Protein AF-A0A5C8MNK8-F1 (afdb_monomer)

Structure (mmCIF, N/CA/C/O backbone):
data_AF-A0A5C8MNK8-F1
#
_entry.id   AF-A0A5C8MNK8-F1
#
loop_
_atom_site.group_PDB
_atom_site.id
_atom_site.type_symbol
_atom_site.label_atom_id
_atom_site.label_alt_id
_atom_site.label_comp_id
_atom_site.label_asym_id
_atom_site.label_entity_id
_atom_site.label_seq_id
_atom_site.pdbx_PDB_ins_code
_atom_site.Cartn_x
_atom_site.Cartn_y
_atom_site.Cartn_z
_atom_site.occupancy
_atom_site.B_iso_or_equiv
_atom_site.auth_seq_id
_atom_site.auth_comp_id
_atom_site.auth_asym_id
_atom_site.auth_atom_id
_atom_site.pdbx_PDB_model_num
ATOM 1 N N . MET A 1 1 ? 0.611 7.141 9.225 1.00 59.06 1 MET A N 1
ATOM 2 C CA . MET A 1 1 ? 0.459 7.558 10.634 1.00 59.06 1 MET A CA 1
ATOM 3 C C . MET A 1 1 ? 0.385 6.288 11.472 1.00 59.06 1 MET A C 1
ATOM 5 O O . MET A 1 1 ? -0.321 5.379 11.052 1.00 59.06 1 MET A O 1
ATOM 9 N N . LYS A 1 2 ? 1.162 6.169 12.551 1.00 79.94 2 LYS A N 1
ATOM 10 C CA . LYS A 1 2 ? 1.037 5.077 13.532 1.00 79.94 2 LYS A CA 1
ATOM 11 C C . LYS A 1 2 ? 0.550 5.695 14.839 1.00 79.94 2 LYS A C 1
ATOM 13 O O . LYS A 1 2 ? 0.976 6.809 15.135 1.00 79.94 2 LYS A O 1
ATOM 18 N N . LEU A 1 3 ? -0.326 4.997 15.557 1.00 84.56 3 LEU A N 1
ATOM 19 C CA . LEU A 1 3 ? -0.687 5.380 16.920 1.00 84.56 3 LEU A CA 1
ATOM 20 C C . LEU A 1 3 ? 0.553 5.260 17.811 1.00 84.56 3 LEU A C 1
ATOM 22 O O . LEU A 1 3 ? 1.400 4.391 17.589 1.00 84.56 3 LEU A O 1
ATOM 26 N N . SER A 1 4 ? 0.664 6.152 18.784 1.00 92.81 4 SER A N 1
ATOM 27 C CA . SER A 1 4 ? 1.564 5.973 19.921 1.00 92.81 4 SER A CA 1
ATOM 28 C C . SER A 1 4 ? 1.066 4.849 20.831 1.00 92.81 4 SER A C 1
ATOM 30 O O . SER A 1 4 ? -0.118 4.504 20.816 1.00 92.81 4 SER A O 1
ATOM 32 N N . ASP A 1 5 ? 1.953 4.317 21.670 1.00 91.94 5 ASP A N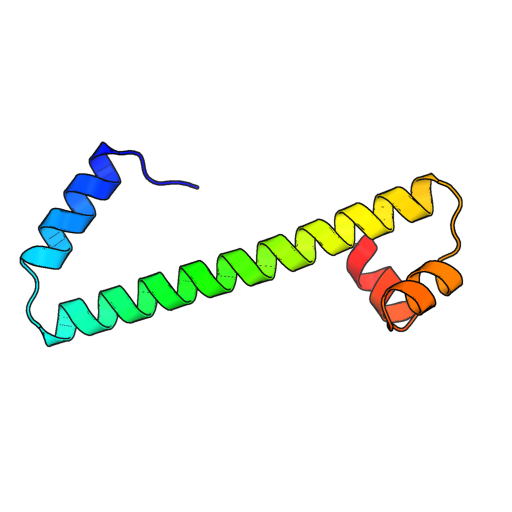 1
ATOM 33 C CA . ASP A 1 5 ? 1.607 3.258 22.627 1.00 91.94 5 ASP A CA 1
ATOM 34 C C . ASP A 1 5 ? 0.467 3.688 23.573 1.00 91.94 5 ASP A C 1
ATOM 36 O O . ASP A 1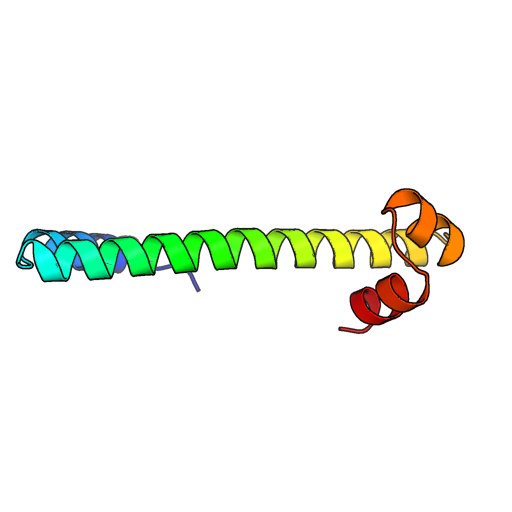 5 ? -0.414 2.893 23.902 1.00 91.94 5 ASP A O 1
ATOM 40 N N . GLU A 1 6 ? 0.427 4.968 23.963 1.00 93.75 6 GLU A N 1
ATOM 41 C CA . GLU A 1 6 ? -0.655 5.524 24.786 1.00 93.75 6 GLU A CA 1
ATOM 42 C C . GLU A 1 6 ? -2.000 5.556 24.053 1.00 93.75 6 GLU A C 1
ATOM 44 O O . GLU A 1 6 ? -3.040 5.244 24.635 1.00 93.75 6 GLU A O 1
ATOM 49 N N . GLU A 1 7 ? -2.002 5.945 22.778 1.00 92.81 7 GLU A N 1
ATOM 50 C CA . GLU A 1 7 ? -3.213 5.949 21.956 1.00 92.81 7 GLU A CA 1
ATOM 51 C C . GLU A 1 7 ? -3.705 4.528 21.686 1.00 92.81 7 GLU A C 1
ATOM 53 O O . GLU A 1 7 ? -4.910 4.284 21.747 1.00 92.81 7 GLU A O 1
ATOM 58 N N . GLU A 1 8 ? -2.796 3.578 21.456 1.00 89.56 8 GLU A N 1
ATOM 59 C CA . GLU A 1 8 ? -3.157 2.171 21.295 1.00 89.56 8 GLU A CA 1
ATOM 60 C C . GLU A 1 8 ? -3.762 1.604 22.586 1.00 89.56 8 GLU A C 1
ATOM 62 O O . GLU A 1 8 ? -4.786 0.917 22.545 1.00 89.56 8 GLU A O 1
ATOM 67 N N . GLN A 1 9 ? -3.184 1.930 23.745 1.00 90.81 9 GLN A N 1
ATOM 68 C CA . GLN A 1 9 ? -3.717 1.492 25.031 1.00 90.81 9 GLN A CA 1
ATOM 69 C C . GLN A 1 9 ? -5.102 2.092 25.314 1.00 90.81 9 GLN A C 1
ATOM 71 O O . GLN A 1 9 ? -5.984 1.377 25.799 1.00 90.81 9 GLN A O 1
ATOM 76 N N . ARG A 1 10 ? -5.321 3.375 24.989 1.00 93.75 10 ARG A N 1
ATOM 77 C CA . ARG A 1 10 ? -6.645 4.014 25.088 1.00 93.75 10 ARG A CA 1
ATOM 78 C C . ARG A 1 10 ? -7.664 3.326 24.183 1.00 93.75 10 ARG A C 1
ATOM 80 O O . ARG A 1 10 ? -8.700 2.891 24.680 1.00 93.75 10 ARG A O 1
ATOM 87 N N . LEU A 1 11 ? -7.324 3.118 22.911 1.00 90.44 11 LEU A N 1
ATOM 88 C CA . LEU A 1 11 ? -8.184 2.429 21.948 1.00 90.44 11 LEU A CA 1
ATOM 89 C C . LEU A 1 11 ? -8.555 1.016 22.423 1.00 90.44 11 LEU A C 1
ATOM 91 O O . LEU A 1 11 ? -9.717 0.624 22.362 1.00 90.44 11 LEU A O 1
ATOM 95 N N . ARG A 1 12 ? -7.588 0.251 22.946 1.00 88.25 12 ARG A N 1
ATOM 96 C CA . ARG A 1 12 ? -7.840 -1.089 23.505 1.00 88.25 12 ARG A CA 1
ATOM 97 C C . ARG A 1 12 ? -8.831 -1.047 24.666 1.00 88.25 12 ARG A C 1
ATOM 99 O O . ARG A 1 12 ? -9.686 -1.925 24.759 1.00 88.25 12 ARG A O 1
ATOM 106 N N . ASN A 1 13 ? -8.718 -0.055 25.548 1.00 92.06 13 ASN A N 1
ATOM 107 C CA . ASN A 1 13 ? -9.626 0.098 26.681 1.00 92.06 13 ASN A CA 1
ATOM 108 C C . ASN A 1 13 ? -11.042 0.473 26.220 1.00 92.06 13 ASN A C 1
ATOM 110 O O . ASN A 1 13 ? -11.997 -0.145 26.684 1.00 92.06 13 ASN A O 1
ATOM 114 N N . GLU A 1 14 ? -11.170 1.411 25.278 1.00 91.19 14 GLU A N 1
ATOM 115 C CA . GLU A 1 14 ? -12.455 1.818 24.691 1.00 91.19 14 GLU A CA 1
ATOM 116 C C . GLU A 1 14 ? -13.154 0.632 24.012 1.00 91.19 14 GLU A C 1
ATOM 118 O O . GLU A 1 14 ? -14.285 0.296 24.358 1.00 91.19 14 GLU A O 1
ATOM 123 N N . VAL A 1 15 ? -12.443 -0.103 23.151 1.00 88.62 15 VAL A N 1
ATOM 124 C CA . VAL A 1 15 ? -12.971 -1.293 22.454 1.00 88.62 15 VAL A CA 1
ATOM 125 C C . VAL A 1 15 ? -13.374 -2.413 23.420 1.00 88.62 15 VAL A C 1
ATOM 127 O O . VAL A 1 15 ? -14.264 -3.212 23.128 1.00 88.62 15 VAL A O 1
ATOM 130 N N . ASN A 1 16 ? -12.734 -2.507 24.586 1.00 88.69 16 ASN A N 1
ATOM 131 C CA . ASN A 1 16 ? -13.097 -3.497 25.599 1.00 88.69 16 ASN A CA 1
ATOM 132 C C . ASN A 1 16 ? -14.346 -3.128 26.406 1.00 88.69 16 ASN A C 1
ATOM 134 O O . ASN A 1 16 ? -14.952 -4.031 26.979 1.00 88.69 16 ASN A O 1
ATOM 138 N N . GLN A 1 17 ? -14.724 -1.850 26.443 1.00 92.12 17 GLN A N 1
ATOM 139 C CA . GLN A 1 17 ? -15.925 -1.364 27.131 1.00 92.12 17 GLN A CA 1
ATOM 140 C C . GLN A 1 17 ? -17.152 -1.275 26.208 1.00 92.12 17 GLN A C 1
ATOM 142 O O . GLN A 1 17 ? -18.265 -1.121 26.704 1.00 92.12 17 GLN A O 1
ATOM 147 N N . MET A 1 18 ? -16.959 -1.390 24.891 1.00 92.12 18 MET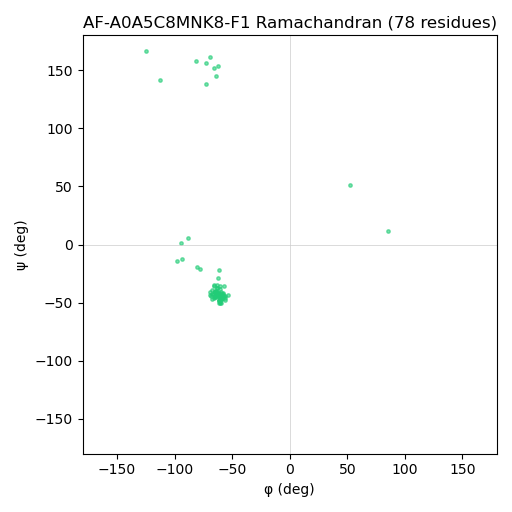 A N 1
ATOM 148 C CA . MET A 1 18 ? -18.031 -1.375 23.891 1.00 92.12 18 MET A CA 1
ATOM 149 C C . MET A 1 18 ? -18.971 -2.582 23.996 1.00 92.12 18 MET A C 1
ATOM 151 O O . MET A 1 18 ? -18.566 -3.689 24.370 1.00 92.12 18 MET A O 1
ATOM 155 N N . GLU A 1 19 ? -20.224 -2.384 23.578 1.00 90.19 19 GLU A N 1
ATOM 156 C CA . GLU A 1 19 ? -21.175 -3.481 23.393 1.00 90.19 19 GLU A CA 1
ATOM 157 C C . GLU A 1 19 ? -20.691 -4.454 22.306 1.00 90.19 19 GLU A C 1
ATOM 159 O O . GLU A 1 19 ? -19.986 -4.074 21.372 1.00 90.19 19 GLU A O 1
ATOM 164 N N . THR A 1 20 ? -21.109 -5.722 22.382 1.00 88.12 20 THR A N 1
ATOM 165 C CA . THR A 1 20 ? -20.614 -6.788 21.492 1.00 88.12 20 THR A CA 1
ATOM 166 C C . THR A 1 20 ? -20.750 -6.446 20.005 1.00 88.12 20 THR A C 1
ATOM 168 O O . THR A 1 20 ? -19.801 -6.642 19.253 1.00 88.12 20 THR A O 1
ATOM 171 N N . LYS A 1 21 ? -21.888 -5.877 19.587 1.00 86.44 21 LYS A N 1
ATOM 172 C CA . LYS A 1 21 ? -22.135 -5.524 18.178 1.00 86.44 21 LYS A CA 1
ATOM 173 C C . LYS A 1 21 ? -21.269 -4.362 17.692 1.00 86.44 21 LYS A C 1
ATOM 175 O O . LYS A 1 21 ? -20.777 -4.389 16.571 1.00 86.44 21 LYS A O 1
ATOM 180 N N . GLU A 1 22 ? -21.088 -3.343 18.525 1.00 89.31 22 GLU A N 1
ATOM 181 C CA . GLU A 1 22 ? -20.240 -2.193 18.202 1.00 89.31 22 GLU A CA 1
ATOM 182 C C . GLU A 1 22 ? -18.767 -2.616 18.137 1.00 89.31 22 GLU A C 1
ATOM 184 O O . GLU A 1 22 ? -18.053 -2.285 17.190 1.00 89.31 22 GLU A O 1
ATOM 189 N N . LYS A 1 23 ? -18.337 -3.453 19.087 1.00 90.75 23 LYS A N 1
ATOM 190 C CA . LYS A 1 23 ? -17.000 -4.047 19.110 1.00 90.75 23 LYS A CA 1
ATOM 191 C C . LYS A 1 23 ? -16.698 -4.854 17.845 1.00 90.75 23 LYS A C 1
ATOM 193 O O . LYS A 1 23 ? -15.607 -4.721 17.295 1.00 90.75 23 LYS A O 1
ATOM 198 N N . GLU A 1 24 ? -17.640 -5.671 17.374 1.00 90.25 24 GLU A N 1
ATOM 199 C CA . GLU A 1 24 ? -17.501 -6.423 16.117 1.00 90.25 24 GLU A CA 1
ATOM 200 C C . GLU A 1 24 ? -17.292 -5.486 14.918 1.00 90.25 24 GLU A C 1
ATOM 202 O O . GLU A 1 24 ? -16.340 -5.671 14.159 1.00 90.25 24 GLU A O 1
ATOM 207 N N . GLN A 1 25 ? -18.096 -4.425 14.798 1.00 91.75 25 GLN A N 1
ATOM 208 C CA . GLN A 1 25 ? -17.967 -3.438 13.717 1.00 91.75 25 GLN A CA 1
ATOM 209 C C . GLN A 1 25 ? -16.615 -2.710 13.740 1.00 91.75 25 GLN A C 1
ATOM 211 O O . GLN A 1 25 ? -15.989 -2.521 12.693 1.00 91.75 25 GLN A O 1
ATOM 216 N N . VAL A 1 26 ? -16.129 -2.325 14.924 1.00 92.25 26 VAL A N 1
ATOM 217 C CA . VAL A 1 26 ? -14.814 -1.681 15.067 1.00 92.25 26 VAL A CA 1
ATOM 218 C C . VAL A 1 26 ? -13.686 -2.638 14.672 1.00 92.25 26 VAL A C 1
ATOM 220 O O . VAL A 1 26 ? -12.749 -2.233 13.982 1.00 92.25 26 VAL A O 1
ATOM 223 N N . LEU A 1 27 ? -13.772 -3.915 15.051 1.00 89.31 27 LEU A N 1
ATOM 224 C CA . LEU A 1 27 ? -12.775 -4.919 14.671 1.00 89.31 27 LEU A CA 1
ATOM 225 C C . LEU A 1 27 ? -12.754 -5.166 13.158 1.00 89.31 27 LEU A C 1
ATOM 227 O O . LEU A 1 27 ? -11.673 -5.192 12.566 1.00 89.31 27 LEU A O 1
ATOM 231 N N . GLU A 1 28 ? -13.917 -5.294 12.518 1.00 93.38 28 GLU A N 1
ATOM 232 C CA . GLU A 1 28 ? -14.014 -5.423 11.059 1.00 93.38 28 GLU A CA 1
ATOM 233 C C . GLU A 1 28 ? -13.383 -4.226 10.341 1.00 93.38 28 GLU A C 1
ATOM 235 O O . GLU A 1 28 ? -12.628 -4.394 9.376 1.00 93.38 28 GLU A O 1
ATOM 240 N N . LEU A 1 29 ? -13.631 -3.015 10.847 1.00 92.81 29 LEU A N 1
ATOM 241 C CA . LEU A 1 29 ? -13.043 -1.794 10.310 1.00 92.81 29 LEU A CA 1
ATOM 242 C C . LEU A 1 29 ? -11.512 -1.813 10.419 1.00 92.81 29 LEU A C 1
ATOM 244 O O . LEU A 1 29 ? -10.822 -1.559 9.428 1.00 92.81 29 LEU A O 1
ATOM 248 N N . LEU A 1 30 ? -10.966 -2.152 11.591 1.00 90.75 30 LEU A N 1
ATOM 249 C CA . LEU A 1 30 ? -9.518 -2.236 11.810 1.00 90.75 30 LEU A CA 1
ATOM 250 C C . LEU A 1 30 ? -8.860 -3.277 10.893 1.00 90.75 30 LEU A C 1
ATOM 252 O O . LEU A 1 30 ? -7.830 -2.987 10.279 1.00 90.75 30 LEU A O 1
ATOM 256 N N . ILE A 1 31 ? -9.478 -4.452 10.736 1.00 91.12 31 ILE A N 1
ATOM 257 C CA . ILE A 1 31 ? -9.010 -5.500 9.816 1.00 91.12 31 ILE A CA 1
ATOM 258 C C . ILE A 1 31 ? -9.019 -4.984 8.371 1.00 91.12 31 ILE A C 1
ATOM 260 O O . ILE A 1 31 ? -8.049 -5.181 7.634 1.00 91.12 31 ILE A O 1
ATOM 264 N N . SER A 1 32 ? -10.080 -4.284 7.962 1.00 94.50 32 SER A N 1
ATOM 265 C CA . SER A 1 32 ? -10.190 -3.695 6.624 1.00 94.50 32 SER A CA 1
ATOM 266 C C . SER A 1 32 ? -9.063 -2.693 6.345 1.00 94.50 32 SER A C 1
ATOM 268 O O . SER A 1 32 ? -8.392 -2.780 5.308 1.00 94.50 32 SER A O 1
ATOM 270 N N . TYR A 1 33 ? -8.778 -1.789 7.287 1.00 92.00 33 TYR A N 1
ATOM 271 C CA . TYR A 1 33 ? -7.674 -0.83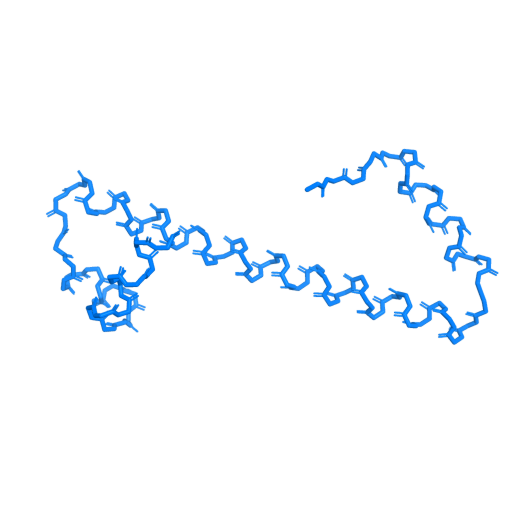4 7.155 1.00 92.00 33 TYR A CA 1
ATOM 272 C C . TYR A 1 33 ? -6.305 -1.512 7.139 1.00 92.00 33 TYR A C 1
ATOM 274 O O . TYR A 1 33 ? -5.455 -1.134 6.329 1.00 92.00 33 TYR A O 1
ATOM 282 N N . GLU A 1 34 ? -6.084 -2.530 7.972 1.00 91.50 34 GLU A N 1
ATOM 283 C CA . GLU A 1 34 ? -4.830 -3.284 7.969 1.00 91.50 34 GLU A CA 1
ATOM 284 C C . GLU A 1 34 ? -4.598 -3.954 6.603 1.00 91.50 34 GLU A C 1
ATOM 286 O O . GLU A 1 34 ? -3.524 -3.833 6.004 1.00 91.50 34 GLU A O 1
ATOM 291 N N . GLN A 1 35 ? -5.628 -4.604 6.054 1.00 93.25 35 GLN A N 1
ATOM 292 C CA . GLN A 1 35 ? -5.562 -5.217 4.729 1.00 93.25 35 GLN A CA 1
ATOM 293 C C . GLN A 1 35 ? -5.352 -4.188 3.616 1.00 93.25 35 GLN A C 1
ATOM 295 O O . GLN A 1 35 ? -4.605 -4.458 2.669 1.00 93.25 35 GLN A O 1
ATOM 300 N N . LYS A 1 36 ? -6.004 -3.022 3.700 1.00 94.69 36 LYS A N 1
ATOM 301 C CA . LYS A 1 36 ? -5.804 -1.924 2.748 1.00 94.69 36 LYS A CA 1
ATOM 302 C C . LYS A 1 36 ? -4.356 -1.435 2.793 1.00 94.69 36 LYS A C 1
ATOM 304 O O . LYS A 1 36 ? -3.715 -1.373 1.746 1.00 94.69 36 LYS A O 1
ATOM 309 N N . GLY A 1 37 ? -3.817 -1.207 3.989 1.00 93.69 37 GLY A N 1
ATOM 310 C CA . GLY A 1 37 ? -2.431 -0.787 4.186 1.00 93.69 37 GLY A CA 1
ATOM 311 C C . GLY A 1 37 ? -1.419 -1.802 3.645 1.00 93.69 37 GLY A C 1
ATOM 312 O O . GLY A 1 37 ? -0.475 -1.417 2.956 1.00 93.69 37 GLY A O 1
ATOM 313 N N . LYS A 1 38 ? -1.640 -3.108 3.865 1.00 94.12 38 LYS A N 1
ATOM 314 C CA . LYS A 1 38 ? -0.802 -4.177 3.285 1.00 94.12 38 LYS A CA 1
ATOM 315 C C . LYS A 1 38 ? -0.804 -4.131 1.752 1.00 94.12 38 LYS A C 1
ATOM 317 O O . LYS A 1 38 ? 0.259 -4.208 1.136 1.00 94.12 38 LYS A O 1
ATOM 322 N N . ARG A 1 39 ? -1.979 -3.961 1.134 1.00 95.00 39 ARG A N 1
ATOM 323 C CA . ARG A 1 39 ? -2.126 -3.860 -0.329 1.00 95.00 39 ARG A CA 1
ATOM 324 C C . ARG A 1 39 ? -1.453 -2.609 -0.896 1.00 95.00 39 ARG A C 1
ATOM 326 O O . ARG A 1 39 ? -0.753 -2.698 -1.900 1.00 95.00 39 ARG A O 1
ATOM 333 N N . GLU A 1 40 ? -1.645 -1.454 -0.265 1.00 94.00 40 GLU A N 1
ATOM 334 C CA . GLU A 1 40 ? -1.021 -0.195 -0.689 1.00 94.00 40 GLU A CA 1
ATOM 335 C C . GLU A 1 40 ? 0.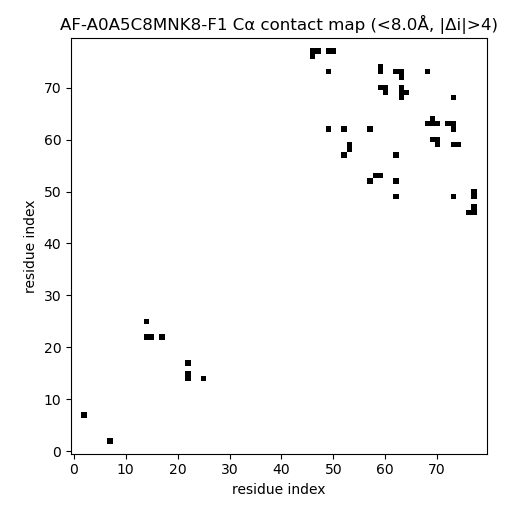505 -0.242 -0.542 1.00 94.00 40 GLU A C 1
ATOM 337 O O . GLU A 1 40 ? 1.220 0.166 -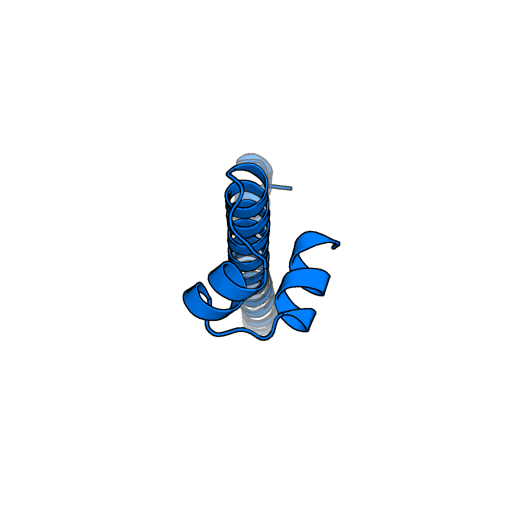1.458 1.00 94.00 40 GLU A O 1
ATOM 342 N N . GLY A 1 41 ? 1.009 -0.818 0.553 1.00 94.56 41 GLY A N 1
ATOM 343 C CA . GLY A 1 41 ? 2.442 -1.015 0.772 1.00 94.56 41 GLY A CA 1
ATOM 344 C C . GLY A 1 41 ? 3.084 -1.943 -0.262 1.00 94.56 41 GLY A C 1
ATOM 345 O O . GLY A 1 41 ? 4.167 -1.643 -0.766 1.00 94.56 41 GLY A O 1
ATOM 346 N N . ALA A 1 42 ? 2.407 -3.034 -0.634 1.00 94.44 42 ALA A N 1
ATOM 347 C CA . ALA A 1 42 ? 2.874 -3.927 -1.695 1.00 94.44 42 ALA A CA 1
ATOM 348 C C . ALA A 1 42 ? 2.966 -3.201 -3.048 1.00 94.44 42 ALA A C 1
ATOM 350 O O . ALA A 1 42 ? 4.020 -3.224 -3.682 1.00 94.44 42 ALA A O 1
ATOM 351 N N . LYS A 1 43 ? 1.913 -2.464 -3.431 1.00 93.31 43 LYS A N 1
ATOM 352 C CA . LYS A 1 43 ? 1.902 -1.652 -4.660 1.00 93.31 43 LYS A CA 1
ATOM 353 C C . LYS A 1 43 ? 3.015 -0.605 -4.670 1.00 93.31 43 LYS A C 1
ATOM 355 O O . LYS A 1 43 ? 3.681 -0.426 -5.684 1.00 93.31 43 LYS A O 1
ATOM 360 N N . GLN A 1 44 ? 3.249 0.073 -3.545 1.00 94.94 44 GLN A N 1
ATOM 361 C CA . GLN A 1 44 ? 4.336 1.046 -3.434 1.00 94.94 44 GLN A CA 1
ATOM 362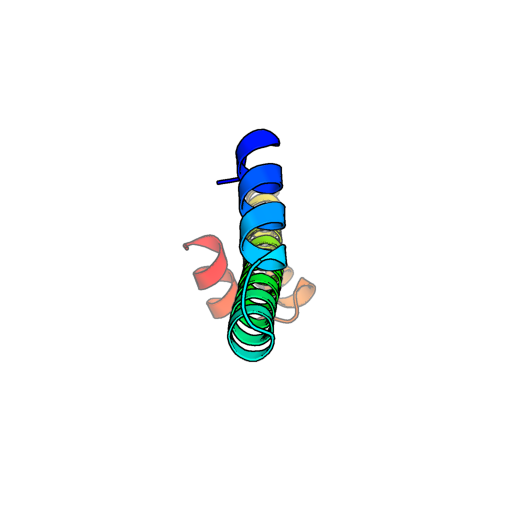 C C . GLN A 1 44 ? 5.707 0.388 -3.635 1.00 94.94 44 GLN A C 1
ATOM 364 O O . GLN A 1 44 ? 6.536 0.912 -4.379 1.00 94.94 44 GLN A O 1
ATOM 369 N N . LYS A 1 45 ? 5.932 -0.780 -3.023 1.00 95.19 45 LYS A N 1
ATOM 370 C CA . LYS A 1 45 ? 7.182 -1.533 -3.173 1.00 95.19 45 LYS A CA 1
ATOM 371 C C . LYS A 1 45 ? 7.419 -1.964 -4.624 1.00 95.19 45 LYS A C 1
ATOM 373 O O . LYS A 1 45 ? 8.546 -1.855 -5.104 1.00 95.19 45 LYS A O 1
ATOM 378 N N . GLU A 1 46 ? 6.378 -2.415 -5.324 1.00 94.62 46 GLU A N 1
ATOM 379 C CA . GLU A 1 46 ? 6.450 -2.740 -6.755 1.00 94.62 46 GLU A CA 1
ATOM 380 C C . GLU A 1 46 ? 6.840 -1.517 -7.591 1.00 94.62 46 GLU A C 1
ATOM 382 O O . GLU A 1 46 ? 7.802 -1.587 -8.356 1.00 94.62 46 GLU A O 1
ATOM 387 N N . ARG A 1 47 ? 6.173 -0.371 -7.390 1.00 95.56 47 ARG A N 1
ATOM 388 C CA . ARG A 1 47 ? 6.502 0.882 -8.094 1.00 95.56 47 ARG A CA 1
ATOM 389 C C . ARG A 1 47 ? 7.954 1.299 -7.893 1.00 95.56 47 ARG A C 1
ATOM 391 O O . ARG A 1 47 ? 8.652 1.630 -8.851 1.00 95.56 47 ARG A O 1
ATOM 398 N N . GLU A 1 48 ? 8.429 1.276 -6.651 1.00 97.06 48 GLU A N 1
ATOM 399 C CA . GLU A 1 48 ? 9.816 1.622 -6.332 1.00 97.06 48 GLU A CA 1
ATOM 400 C C . GLU A 1 48 ? 10.815 0.657 -6.970 1.00 97.06 48 GLU A C 1
ATOM 402 O O . GLU A 1 48 ? 11.884 1.081 -7.418 1.00 97.06 48 GLU A O 1
ATOM 407 N N . MET A 1 49 ? 10.480 -0.632 -7.032 1.00 97.31 49 MET A N 1
ATOM 408 C CA . MET A 1 49 ? 11.311 -1.630 -7.695 1.00 97.31 49 MET A CA 1
ATOM 409 C C . MET A 1 49 ? 11.381 -1.383 -9.206 1.00 97.31 49 MET A C 1
ATOM 411 O O . MET A 1 49 ? 12.487 -1.338 -9.744 1.00 97.31 49 MET A O 1
ATOM 415 N N . MET A 1 50 ? 10.246 -1.121 -9.863 1.00 97.56 50 MET A N 1
ATOM 416 C CA . MET A 1 50 ? 10.199 -0.768 -11.288 1.00 97.56 50 MET A CA 1
ATOM 417 C C . MET A 1 50 ? 11.026 0.493 -11.576 1.00 97.56 50 MET A C 1
ATOM 419 O O . MET A 1 50 ? 11.885 0.478 -12.456 1.00 97.56 50 MET A O 1
ATOM 423 N N . ARG A 1 51 ? 10.871 1.559 -10.775 1.00 97.25 51 ARG A N 1
ATOM 424 C CA . ARG A 1 51 ? 11.679 2.789 -10.900 1.00 97.25 51 ARG A CA 1
ATOM 425 C C . ARG A 1 51 ? 13.180 2.513 -10.766 1.00 97.25 51 ARG A C 1
ATOM 427 O O . ARG A 1 51 ? 13.974 3.044 -11.540 1.00 97.25 51 ARG A O 1
ATOM 434 N N . LYS A 1 52 ? 13.585 1.652 -9.824 1.00 98.12 52 LYS A N 1
ATOM 435 C CA . LYS A 1 52 ? 14.991 1.240 -9.657 1.00 98.12 52 LYS A CA 1
ATOM 436 C C . LYS A 1 52 ? 15.513 0.426 -10.843 1.00 98.12 52 LYS A C 1
ATOM 438 O O . LYS A 1 52 ? 16.688 0.555 -11.172 1.00 98.12 52 LYS A O 1
ATOM 443 N N . MET A 1 53 ? 14.684 -0.408 -11.469 1.00 98.00 53 MET A N 1
ATOM 444 C CA . MET A 1 53 ? 15.061 -1.176 -12.663 1.00 98.00 53 MET A CA 1
ATOM 445 C C . MET A 1 53 ? 15.2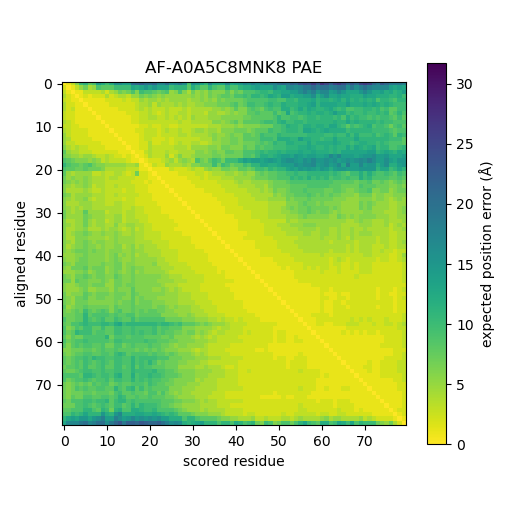53 -0.257 -13.874 1.00 98.00 53 MET A C 1
ATOM 447 O O . MET A 1 53 ? 16.282 -0.359 -14.541 1.00 98.00 53 MET A O 1
ATOM 451 N N . ILE A 1 54 ? 14.352 0.712 -14.074 1.00 97.50 54 ILE A N 1
ATOM 452 C CA . ILE A 1 54 ? 14.497 1.757 -15.103 1.00 97.50 54 ILE A CA 1
ATOM 453 C C . ILE A 1 54 ? 15.785 2.556 -14.876 1.00 97.50 54 ILE A C 1
ATOM 455 O O . ILE A 1 54 ? 16.573 2.737 -15.799 1.00 97.50 54 ILE A O 1
ATOM 459 N N . ALA A 1 55 ? 16.056 2.975 -13.635 1.00 97.81 55 ALA A N 1
ATOM 460 C CA . ALA A 1 55 ? 17.281 3.703 -13.296 1.00 97.81 55 ALA A CA 1
ATOM 461 C C . ALA A 1 55 ? 18.567 2.890 -13.552 1.00 97.81 55 ALA A C 1
ATOM 463 O O . ALA A 1 55 ? 19.637 3.467 -13.725 1.00 97.81 55 ALA A O 1
ATOM 464 N N . LYS A 1 56 ? 18.470 1.555 -13.594 1.00 98.06 56 LYS A N 1
ATOM 465 C CA . LYS A 1 56 ? 19.562 0.642 -13.964 1.00 98.06 56 LYS A CA 1
ATOM 466 C C . LYS A 1 56 ? 19.641 0.360 -15.471 1.00 98.06 56 LYS A C 1
ATOM 468 O O . LYS A 1 56 ? 20.456 -0.463 -15.877 1.00 98.06 56 LYS A O 1
ATOM 473 N N . GLY A 1 57 ? 18.827 1.028 -16.288 1.00 97.69 57 GLY A N 1
ATOM 474 C CA . GLY A 1 57 ? 18.827 0.903 -17.745 1.00 97.69 57 GLY A CA 1
ATOM 475 C C . GLY A 1 57 ? 17.977 -0.245 -18.292 1.00 97.69 57 GLY A C 1
ATOM 476 O O . GLY A 1 57 ? 18.091 -0.556 -19.473 1.00 97.69 57 GLY A O 1
ATOM 477 N N . MET A 1 58 ? 17.139 -0.881 -17.467 1.00 98.19 58 MET A N 1
ATOM 478 C CA . MET A 1 58 ? 16.214 -1.913 -17.940 1.00 98.19 58 MET A CA 1
ATOM 479 C C . MET A 1 58 ? 15.061 -1.286 -18.731 1.00 98.19 58 MET A C 1
ATOM 481 O O . MET A 1 58 ? 14.518 -0.255 -18.324 1.00 98.19 58 MET A O 1
ATOM 485 N N . SER A 1 59 ? 14.679 -1.913 -19.847 1.00 97.94 59 SER A N 1
ATOM 486 C CA . SER A 1 59 ? 13.584 -1.423 -20.683 1.00 97.94 59 SER A CA 1
ATOM 487 C C . SER A 1 59 ? 12.218 -1.658 -20.029 1.00 97.94 59 SER A C 1
ATOM 489 O O . SER A 1 59 ? 12.048 -2.552 -19.198 1.00 97.94 59 SER A O 1
ATOM 491 N N . ILE A 1 60 ? 11.220 -0.864 -20.420 1.00 97.56 60 ILE A N 1
ATOM 492 C CA . ILE A 1 60 ? 9.840 -1.040 -19.942 1.00 97.56 60 ILE A CA 1
ATOM 493 C C . ILE A 1 60 ? 9.271 -2.393 -20.386 1.00 97.56 60 ILE A C 1
ATOM 495 O O . ILE A 1 60 ? 8.573 -3.023 -19.598 1.00 97.56 60 ILE A O 1
ATOM 499 N N . ALA A 1 61 ? 9.635 -2.874 -21.577 1.00 98.12 61 ALA A N 1
ATOM 500 C CA . ALA A 1 61 ? 9.250 -4.194 -22.072 1.00 98.12 61 ALA A CA 1
ATOM 501 C C . ALA A 1 61 ? 9.796 -5.334 -21.191 1.00 98.12 61 ALA A C 1
ATOM 503 O O . ALA A 1 61 ? 9.051 -6.241 -20.820 1.00 98.12 61 ALA A O 1
ATOM 504 N N . ASP A 1 62 ? 11.069 -5.264 -20.781 1.00 98.19 62 ASP A N 1
ATOM 505 C CA . ASP A 1 62 ? 11.665 -6.272 -19.889 1.00 98.19 62 ASP A CA 1
ATOM 506 C C . ASP A 1 62 ? 11.003 -6.258 -18.504 1.00 98.19 62 ASP A C 1
ATOM 508 O O . ASP A 1 62 ? 10.731 -7.306 -17.920 1.00 98.19 62 ASP A O 1
ATOM 512 N N . ILE A 1 63 ? 10.705 -5.066 -17.975 1.00 98.06 63 ILE A N 1
ATOM 513 C CA . ILE A 1 63 ? 10.007 -4.917 -16.691 1.00 98.06 63 ILE A CA 1
ATOM 514 C C . ILE A 1 63 ? 8.584 -5.475 -16.790 1.00 98.06 63 ILE A C 1
ATOM 516 O O . ILE A 1 63 ? 8.157 -6.208 -15.901 1.00 98.06 63 ILE A O 1
ATOM 520 N N . ALA A 1 64 ? 7.864 -5.160 -17.866 1.00 98.06 64 ALA A N 1
ATOM 521 C CA . ALA A 1 64 ? 6.527 -5.678 -18.130 1.00 98.06 64 ALA A CA 1
ATOM 522 C C . ALA A 1 64 ? 6.530 -7.215 -18.148 1.00 98.06 64 ALA A C 1
ATOM 524 O O . ALA A 1 64 ? 5.718 -7.838 -17.469 1.00 98.06 64 ALA A O 1
ATOM 525 N N . HIS A 1 65 ? 7.524 -7.825 -18.799 1.00 97.88 65 HIS A N 1
ATOM 526 C CA . HIS A 1 65 ? 7.695 -9.276 -18.808 1.00 97.88 65 HIS A CA 1
ATOM 527 C C . HIS A 1 65 ? 7.989 -9.868 -17.416 1.00 97.88 65 HIS A C 1
ATOM 529 O O . HIS A 1 65 ? 7.385 -10.869 -17.042 1.00 97.88 65 HIS A O 1
ATOM 535 N N . ILE A 1 66 ? 8.876 -9.251 -16.624 1.00 97.31 66 ILE A N 1
ATOM 536 C CA . ILE A 1 66 ? 9.232 -9.739 -15.275 1.00 97.31 66 ILE A CA 1
ATOM 537 C C . ILE A 1 66 ? 8.033 -9.714 -14.321 1.00 97.31 66 ILE A C 1
ATOM 539 O O . ILE A 1 66 ? 7.906 -10.595 -13.470 1.00 97.31 66 ILE A O 1
ATOM 543 N N . PHE A 1 67 ? 7.187 -8.691 -14.430 1.00 95.50 67 PHE A N 1
ATOM 544 C CA . PHE A 1 67 ? 6.043 -8.495 -13.539 1.00 95.50 67 PHE A CA 1
ATOM 545 C C . PHE A 1 67 ? 4.731 -9.076 -14.081 1.00 95.50 67 PHE A C 1
ATOM 547 O O . PHE A 1 67 ? 3.719 -8.955 -13.397 1.00 95.50 67 PHE A O 1
ATOM 554 N N . ASP A 1 68 ? 4.751 -9.704 -15.262 1.00 97.19 68 ASP A N 1
ATOM 555 C CA . ASP A 1 68 ? 3.560 -10.194 -15.971 1.00 97.19 68 ASP A CA 1
ATOM 556 C C . ASP A 1 68 ? 2.495 -9.094 -16.140 1.00 97.19 68 ASP A C 1
ATOM 558 O O . ASP A 1 68 ? 1.334 -9.217 -15.751 1.00 97.19 68 ASP A O 1
ATOM 562 N N . LEU A 1 69 ? 2.943 -7.953 -16.667 1.00 96.25 69 LEU A N 1
ATOM 563 C CA . LEU A 1 69 ? 2.147 -6.754 -16.917 1.00 96.25 69 LEU A CA 1
ATOM 564 C C . LEU A 1 69 ? 2.266 -6.329 -18.379 1.00 96.25 69 LEU A C 1
ATOM 566 O O . LEU A 1 69 ? 3.173 -6.733 -19.103 1.00 96.25 69 LEU A O 1
ATOM 570 N N . THR A 1 70 ? 1.384 -5.432 -18.799 1.00 97.75 70 THR A N 1
ATOM 571 C CA . THR A 1 70 ? 1.547 -4.679 -20.047 1.00 97.75 70 THR A CA 1
ATOM 572 C C . THR A 1 70 ? 2.488 -3.481 -19.864 1.00 97.75 70 THR A C 1
ATOM 574 O O . THR A 1 70 ? 2.656 -2.950 -18.763 1.00 97.75 70 THR A O 1
ATOM 577 N N . GLU A 1 71 ? 3.085 -2.989 -20.951 1.00 97.62 71 GLU A N 1
ATOM 578 C CA . GLU A 1 71 ? 3.917 -1.777 -20.898 1.00 97.62 71 GLU A CA 1
ATOM 579 C C . GLU A 1 71 ? 3.120 -0.545 -20.428 1.00 97.62 71 GLU A C 1
ATOM 581 O O . GLU A 1 71 ? 3.634 0.272 -19.663 1.00 97.62 71 GLU A O 1
ATOM 586 N N . GLU A 1 72 ? 1.841 -0.434 -20.810 1.00 97.25 72 GLU A N 1
ATOM 587 C CA . GLU A 1 72 ? 0.943 0.637 -20.350 1.00 97.25 72 GLU A CA 1
ATOM 588 C C . GLU A 1 72 ? 0.755 0.600 -18.825 1.00 97.25 72 GLU A C 1
ATOM 590 O O . GLU A 1 72 ? 0.787 1.625 -18.140 1.00 97.25 72 GLU A O 1
ATOM 595 N N . GLU A 1 73 ? 0.585 -0.597 -18.276 1.00 96.44 73 GLU A N 1
ATOM 596 C CA . GLU A 1 73 ? 0.448 -0.838 -16.846 1.00 96.44 73 GLU A CA 1
ATOM 597 C C . GLU A 1 73 ? 1.713 -0.515 -16.053 1.00 96.44 73 GLU A C 1
ATOM 599 O O . GLU A 1 73 ? 1.613 -0.030 -14.919 1.00 96.44 73 GLU A O 1
ATOM 604 N N . VAL A 1 74 ? 2.888 -0.770 -16.629 1.00 96.56 74 VAL A N 1
ATOM 605 C CA . VAL A 1 74 ? 4.168 -0.341 -16.057 1.00 96.56 74 VAL A CA 1
ATOM 606 C C . VAL A 1 74 ? 4.265 1.182 -16.106 1.00 96.56 74 VAL A C 1
ATOM 608 O O . VAL A 1 74 ? 4.554 1.796 -15.081 1.00 96.56 74 VAL A O 1
ATOM 611 N N . HIS A 1 75 ? 3.937 1.805 -17.242 1.00 96.19 75 HIS A N 1
ATOM 612 C CA . HIS A 1 75 ? 3.936 3.261 -17.401 1.00 96.19 75 HIS A CA 1
ATOM 613 C C . HIS A 1 75 ? 3.044 3.975 -16.381 1.00 96.19 75 HIS A C 1
ATOM 615 O O . HIS A 1 75 ? 3.486 4.946 -15.768 1.00 96.19 75 HIS A O 1
ATOM 621 N N . LYS A 1 76 ? 1.815 3.495 -16.158 1.00 95.19 76 LYS A N 1
ATOM 622 C CA . LYS A 1 76 ? 0.921 4.055 -15.129 1.00 95.19 76 LYS A CA 1
ATOM 623 C C . LYS A 1 76 ? 1.545 3.934 -13.740 1.00 95.19 76 LYS A C 1
ATOM 625 O O . LYS A 1 76 ? 1.692 4.926 -13.038 1.00 95.19 76 LYS A O 1
ATOM 630 N N . ARG A 1 77 ? 2.018 2.736 -13.380 1.00 93.50 77 ARG A N 1
ATOM 631 C CA . ARG A 1 77 ? 2.615 2.471 -12.062 1.00 93.50 77 ARG A CA 1
ATOM 632 C C . ARG A 1 77 ? 3.851 3.326 -11.777 1.00 93.50 77 ARG A C 1
ATOM 634 O O . ARG A 1 77 ? 4.036 3.739 -10.640 1.00 93.50 77 ARG A O 1
ATOM 641 N N . VAL A 1 78 ? 4.720 3.579 -12.755 1.00 93.12 78 VAL A N 1
ATOM 642 C CA . VAL A 1 78 ? 5.946 4.362 -12.506 1.00 93.12 78 VAL A CA 1
ATOM 643 C C . VAL A 1 78 ? 5.710 5.871 -12.483 1.00 93.12 78 VAL A C 1
ATOM 645 O O . VAL A 1 78 ? 6.543 6.577 -11.908 1.00 93.12 78 VAL A O 1
ATOM 648 N N . ASN A 1 79 ? 4.600 6.350 -13.051 1.00 87.81 79 ASN A N 1
ATOM 649 C CA . ASN A 1 79 ? 4.250 7.772 -13.134 1.00 87.81 79 ASN A CA 1
ATOM 650 C C . ASN A 1 79 ? 3.265 8.247 -12.046 1.00 87.81 79 ASN A C 1
ATOM 652 O O . ASN A 1 79 ? 3.160 9.455 -11.854 1.00 87.81 79 ASN A O 1
ATOM 656 N N . ASP A 1 80 ? 2.598 7.327 -11.338 1.00 74.38 80 ASP A N 1
ATOM 657 C CA . ASP A 1 80 ? 1.793 7.592 -10.126 1.00 74.38 80 ASP A CA 1
ATOM 658 C C . ASP A 1 80 ? 2.646 8.027 -8.915 1.00 74.38 80 ASP A C 1
ATOM 660 O O . ASP A 1 80 ? 2.238 8.968 -8.201 1.00 74.38 80 ASP A O 1
#

Secondary structure (DSSP, 8-state):
----HHHHHHHHHHHHHS-HHHHHHHHHHHHHHHHHHHHHHHHHHHHHHHHHHHHTT--HHHHHHHHT--HHHHHHHHH-

Sequence (80 aa):
MKLSDEEEQRLRNEVNQMETKEKEQVLELLISYEQKGKREGAKQKEREMMRKMIAKGMSIADIAHIFDLTEEEVHKRVND

pLDDT: mean 93.08, std 5.69, range [59.06, 98.19]

Mean predicted aligned error: 5.27 Å

Solvent-accessible surface area (backbone atoms only — not comparable to full-atom values): 4562 Å² total; per-residue (Å²): 139,79,77,52,74,68,55,49,53,50,51,54,53,54,53,69,71,45,54,73,70,59,34,50,53,53,50,53,50,52,52,50,51,52,53,49,50,54,52,54,51,51,54,50,54,51,29,54,50,52,48,52,39,45,76,71,71,48,52,61,64,58,51,11,60,76,68,75,48,48,53,68,59,48,52,51,51,65,72,109

Nearest PDB structures (foldseek):
  2r0q-assembly1_F  TM=7.929E-01  e=7.812E-01  Staphylococcus aureus
  4yrv-assembly1_A  TM=6.844E-01  e=7.306E-01  Nostoc sp. PCC 7120 = FACHB-418
  4hri-assembly1_B  TM=6.808E-01  e=1.168E+00  Nostoc sp. PCC 7120 = FACHB-418
  4hri-assembly1_A  TM=6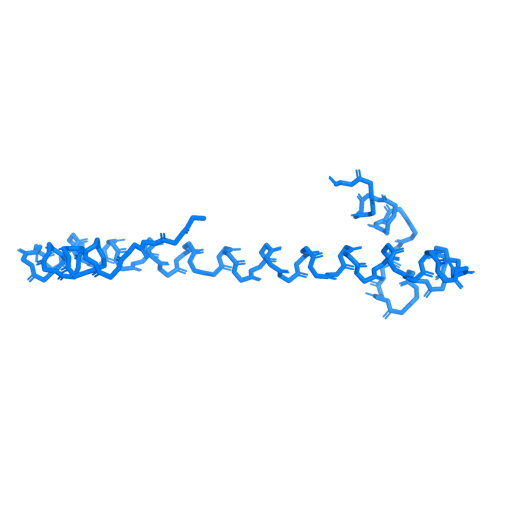.799E-01  e=1.526E+00  Nostoc sp. PCC 7120 = FACHB-418
  4j00-assembly1_A  TM=6.767E-01  e=3.188E+00  Fischerella thermalis PCC 7521

Radius of gyration: 19.76 Å; Cα contacts (8 Å, |Δi|>4): 30; chains: 1; bounding box: 42×18×49 Å

Foldseek 3Di:
DDDDPVRVVVVVVVLVPDDPVVNVVVVVVVVVVVVVVVVVVVLVVLLVVLVVCVVVVHDLVVSCVVVVHDSVVNVVSNVD